Protein AF-A0A7V3RN85-F1 (afdb_monomer)

Sequence (65 aa):
MEETHDDRFVVYVRSRRDTHDPPEESEWPVVTCASYEEACRIREAHRRQARDCVIRYVGPSGGGD

Solvent-accessible surface area (backbone atoms only — not comparable to full-atom values): 4065 Å² total; per-residue (Å²): 133,84,77,74,70,67,48,30,25,34,28,26,37,37,69,87,73,62,101,80,64,79,87,72,76,58,63,42,80,75,47,76,29,80,39,64,69,59,39,50,54,50,42,52,62,40,44,76,70,74,35,49,64,47,79,43,78,47,37,94,78,75,67,86,133

Foldseek 3Di:
DPPPFQWKKWKWWFDPPDPPDPPPGPTDGDDIDNDPVVSVVVCVVVVVVVIHMDIDIDTPPPDDD

Radius of gyration: 14.2 Å; Cα contacts (8 Å, |Δi|>4): 96; chains: 1; bounding box: 32×35×37 Å

Mean predicted aligned error: 9.92 Å

Nearest PDB structures (foldseek):
  2wo3-assembly1_A  TM=3.425E-01  e=6.698E-01  Homo sapiens
  4l0p-assembly1_A  TM=3.274E-01  e=1.533E+00  Homo sapiens
  4lsx-assembly2_B  TM=4.090E-01  e=6.639E+00  Arabidopsis thaliana
  3hei-assembly6_K  TM=3.2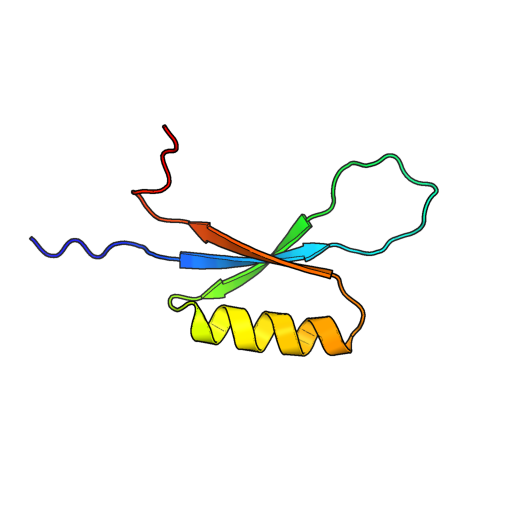08E-01  e=3.091E+00  Homo sapiens

Secondary structure (DSSP, 8-state):
-------EEEEEEE----TTS-----EEEEEEESSHHHHHHHHHHHHTTT-EEEEEEESTT----

Structure (mmCIF, N/CA/C/O backbone):
data_AF-A0A7V3RN85-F1
#
_entry.id   AF-A0A7V3RN85-F1
#
loop_
_atom_site.group_PDB
_atom_site.id
_atom_site.type_symbol
_atom_site.label_atom_id
_atom_site.label_alt_id
_atom_site.label_comp_id
_atom_site.label_asym_id
_atom_site.label_entity_id
_atom_site.label_seq_id
_atom_site.pdbx_PDB_ins_code
_atom_site.Cartn_x
_atom_site.Cartn_y
_atom_site.Cartn_z
_atom_site.occupancy
_atom_site.B_iso_or_equiv
_atom_site.auth_seq_id
_atom_site.auth_comp_id
_atom_site.auth_asym_id
_atom_site.auth_atom_id
_atom_site.pdbx_PDB_model_num
ATOM 1 N N . MET A 1 1 ? -15.458 17.035 15.318 1.00 41.19 1 MET A N 1
ATOM 2 C CA . MET A 1 1 ? -14.713 16.982 14.048 1.00 41.19 1 MET A CA 1
ATOM 3 C C . MET A 1 1 ? -13.876 15.729 14.124 1.00 41.19 1 MET A C 1
ATOM 5 O O . MET A 1 1 ? -12.829 15.742 14.750 1.00 41.19 1 MET A O 1
ATOM 9 N N . GLU A 1 2 ? -14.421 14.621 13.637 1.00 44.50 2 GLU A N 1
ATOM 10 C CA . GLU A 1 2 ? -13.641 13.408 13.418 1.00 44.50 2 GLU A CA 1
ATOM 11 C C . GLU A 1 2 ? -13.074 13.574 12.017 1.00 44.50 2 GLU A C 1
ATOM 13 O O . GLU A 1 2 ? -13.721 13.272 11.017 1.00 44.50 2 GLU A O 1
ATOM 18 N N . GLU A 1 3 ? -11.901 14.192 11.935 1.00 49.59 3 GLU A N 1
ATOM 19 C CA . GLU A 1 3 ? -11.067 14.006 10.764 1.00 49.59 3 GLU A CA 1
ATOM 20 C C . GLU A 1 3 ? -10.623 12.543 10.834 1.00 49.59 3 GLU A C 1
ATOM 22 O O . GLU A 1 3 ? -9.606 12.205 11.432 1.00 49.59 3 GLU A O 1
ATOM 27 N N . THR A 1 4 ? -11.436 11.634 10.297 1.00 52.69 4 THR A N 1
ATOM 28 C CA . THR A 1 4 ? -10.938 10.333 9.863 1.00 52.69 4 THR A CA 1
ATOM 29 C C . THR A 1 4 ? -10.023 10.641 8.692 1.00 52.69 4 THR A C 1
ATOM 31 O O . THR A 1 4 ? -10.451 10.609 7.537 1.00 52.69 4 THR A O 1
ATOM 34 N N . HIS A 1 5 ? -8.803 11.081 9.007 1.00 55.19 5 HIS A N 1
ATOM 35 C CA . HIS A 1 5 ? -7.730 11.188 8.043 1.00 55.19 5 HIS A CA 1
ATOM 36 C C . HIS A 1 5 ? -7.657 9.806 7.401 1.00 55.19 5 HIS A C 1
ATOM 38 O O . HIS A 1 5 ? -7.386 8.805 8.065 1.00 55.19 5 HIS A O 1
ATOM 44 N N . ASP A 1 6 ? -8.050 9.726 6.132 1.00 62.72 6 ASP A N 1
ATOM 45 C CA . ASP A 1 6 ? -8.012 8.499 5.343 1.00 62.72 6 ASP A CA 1
ATOM 46 C C . ASP A 1 6 ? -6.548 8.243 4.953 1.00 62.72 6 ASP A C 1
ATOM 48 O O . ASP A 1 6 ? -6.175 8.226 3.785 1.00 62.72 6 ASP A O 1
ATOM 52 N N . ASP A 1 7 ? -5.703 8.152 5.978 1.00 68.88 7 ASP A N 1
ATOM 53 C CA . ASP A 1 7 ? -4.265 7.979 5.936 1.00 68.88 7 ASP A CA 1
ATOM 54 C C . ASP A 1 7 ? -3.975 6.556 5.494 1.00 68.88 7 ASP A C 1
ATOM 56 O O . ASP A 1 7 ? -3.922 5.618 6.294 1.00 68.88 7 ASP A O 1
ATOM 60 N N . ARG A 1 8 ? -3.821 6.366 4.189 1.00 81.31 8 ARG A N 1
ATOM 61 C CA . ARG A 1 8 ? -3.564 5.049 3.628 1.00 81.31 8 ARG A CA 1
ATOM 62 C C . ARG A 1 8 ? -2.141 4.966 3.118 1.00 81.31 8 ARG A C 1
ATOM 64 O O . ARG A 1 8 ? -1.680 5.765 2.315 1.00 81.31 8 ARG A O 1
ATOM 71 N N . PHE A 1 9 ? -1.435 3.939 3.551 1.00 83.88 9 PHE A N 1
ATOM 72 C CA . PHE A 1 9 ? -0.125 3.578 3.045 1.00 83.88 9 PHE A CA 1
ATOM 73 C C . PHE A 1 9 ? -0.301 2.569 1.922 1.00 83.88 9 PHE A C 1
ATOM 75 O O . PHE A 1 9 ? -0.738 1.442 2.150 1.00 83.88 9 PHE A O 1
ATOM 82 N N . VAL A 1 10 ? 0.053 2.962 0.706 1.00 85.31 10 VAL A N 1
ATOM 83 C CA . VAL A 1 10 ? 0.031 2.078 -0.456 1.00 85.31 10 VAL A CA 1
ATOM 84 C C . VAL A 1 10 ? 1.440 1.548 -0.689 1.00 85.31 10 VAL A C 1
ATOM 86 O O . VAL A 1 10 ? 2.392 2.315 -0.854 1.00 85.31 10 VAL A O 1
ATOM 89 N N . VAL A 1 11 ? 1.589 0.226 -0.688 1.00 85.38 11 VAL A N 1
ATOM 90 C CA . VAL A 1 11 ? 2.845 -0.439 -1.043 1.00 85.38 11 VAL A CA 1
ATOM 91 C C . VAL A 1 11 ? 2.813 -0.757 -2.528 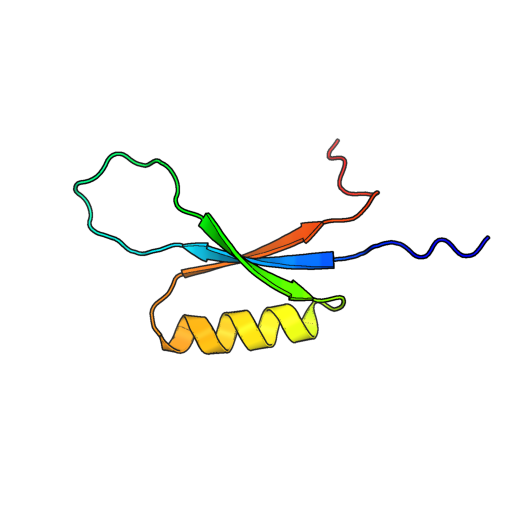1.00 85.38 11 VAL A C 1
ATOM 93 O O . VAL A 1 11 ? 1.959 -1.508 -2.998 1.00 85.38 11 VAL A O 1
ATOM 96 N N . TYR A 1 12 ? 3.774 -0.209 -3.253 1.00 83.69 12 TYR A N 1
ATOM 97 C CA . TYR A 1 12 ? 4.018 -0.477 -4.658 1.00 83.69 12 TYR A CA 1
ATOM 98 C C . TYR A 1 12 ? 5.146 -1.489 -4.793 1.00 83.69 12 TYR A C 1
ATOM 100 O O . TYR A 1 12 ? 6.141 -1.420 -4.067 1.00 83.69 12 TYR A O 1
ATOM 108 N N . VAL A 1 13 ? 5.019 -2.406 -5.748 1.00 81.44 13 VAL A N 1
ATOM 109 C CA . VAL A 1 13 ? 6.132 -3.261 -6.171 1.00 81.44 13 VAL A CA 1
ATOM 110 C C . VAL A 1 13 ? 6.593 -2.840 -7.552 1.00 81.44 13 VAL A C 1
ATOM 112 O O . VAL A 1 13 ? 5.791 -2.665 -8.470 1.00 81.44 13 VAL A O 1
ATOM 115 N N . ARG A 1 14 ? 7.906 -2.715 -7.702 1.00 75.38 14 ARG A N 1
ATOM 116 C CA . ARG A 1 14 ? 8.575 -2.565 -8.984 1.00 75.38 14 ARG A CA 1
ATOM 117 C C . ARG A 1 14 ? 8.900 -3.953 -9.504 1.00 75.38 14 ARG A C 1
ATOM 119 O O . ARG A 1 14 ? 9.642 -4.725 -8.886 1.00 75.38 14 ARG A O 1
ATOM 126 N N . SER A 1 15 ? 8.321 -4.285 -10.650 1.00 68.50 15 SER A N 1
ATOM 127 C CA . SER A 1 15 ? 8.714 -5.489 -11.371 1.00 68.50 15 SER A CA 1
ATOM 128 C C . SER A 1 15 ? 10.111 -5.257 -11.942 1.00 68.50 15 SER A C 1
ATOM 130 O O . SER A 1 15 ? 10.291 -4.383 -12.785 1.00 68.50 15 SER A O 1
ATOM 132 N N . ARG A 1 16 ? 11.116 -6.021 -11.495 1.00 63.41 16 ARG A N 1
ATOM 133 C CA . ARG A 1 16 ? 12.460 -6.039 -12.106 1.00 63.41 16 ARG A CA 1
ATOM 134 C C . ARG A 1 16 ? 12.437 -6.763 -13.458 1.00 63.41 16 ARG A C 1
ATOM 136 O O . ARG A 1 16 ? 13.225 -7.680 -13.673 1.00 63.41 16 ARG A O 1
ATOM 143 N N . ARG A 1 17 ? 11.488 -6.440 -14.337 1.00 55.41 17 ARG A N 1
ATOM 144 C CA . ARG A 1 17 ? 11.467 -7.058 -15.657 1.00 55.41 17 ARG A CA 1
ATOM 145 C C . ARG A 1 17 ? 12.482 -6.337 -16.528 1.00 55.41 17 ARG A C 1
ATOM 147 O O . ARG A 1 17 ? 12.302 -5.170 -16.834 1.00 55.41 17 ARG A O 1
ATOM 154 N N . ASP A 1 18 ? 13.562 -7.074 -16.758 1.00 53.97 18 ASP A N 1
ATOM 155 C CA . ASP A 1 18 ? 14.539 -7.031 -17.835 1.00 53.97 18 ASP A CA 1
ATOM 156 C C . ASP A 1 18 ? 14.770 -5.698 -18.552 1.00 53.97 18 ASP A C 1
ATOM 158 O O . ASP A 1 18 ? 13.883 -5.080 -19.124 1.00 53.97 18 ASP A O 1
ATOM 162 N N . THR A 1 19 ? 16.050 -5.343 -18.586 1.00 55.88 19 THR A N 1
ATOM 163 C CA . THR A 1 19 ? 16.742 -4.178 -19.154 1.00 55.88 19 THR A CA 1
ATOM 164 C C . THR A 1 19 ? 16.487 -3.862 -20.642 1.00 55.88 19 THR A C 1
ATOM 166 O O . THR A 1 19 ? 17.338 -3.235 -21.269 1.00 55.88 19 THR A O 1
ATOM 169 N N . HIS A 1 20 ? 15.375 -4.292 -21.241 1.00 56.22 20 HIS A N 1
ATOM 170 C CA . HIS A 1 20 ? 15.128 -4.189 -22.681 1.00 56.22 20 HIS A CA 1
ATOM 171 C C . HIS A 1 20 ? 13.735 -3.662 -23.081 1.00 56.22 20 HIS A C 1
ATOM 173 O O . HIS A 1 20 ? 13.501 -3.444 -24.269 1.00 56.22 20 HIS A O 1
ATOM 179 N N . ASP A 1 21 ? 12.827 -3.408 -22.136 1.00 50.88 21 ASP A N 1
ATOM 180 C CA . ASP A 1 21 ? 11.570 -2.697 -22.417 1.00 50.88 21 ASP A CA 1
ATOM 181 C C . ASP A 1 21 ? 11.695 -1.217 -22.003 1.00 50.88 21 ASP A C 1
ATOM 183 O O . ASP A 1 21 ? 12.412 -0.916 -21.039 1.00 50.88 21 ASP A O 1
ATOM 187 N N . PRO A 1 22 ? 11.069 -0.268 -22.730 1.00 52.53 22 PRO A N 1
ATOM 188 C CA . PRO A 1 22 ? 11.110 1.147 -22.376 1.00 52.53 22 PRO A CA 1
ATOM 189 C C . PRO A 1 22 ? 10.632 1.362 -20.928 1.00 52.53 22 PRO A C 1
ATOM 191 O O . PRO A 1 22 ? 9.783 0.613 -20.442 1.00 52.53 22 PRO A O 1
ATOM 194 N N . PRO A 1 23 ? 11.176 2.366 -20.215 1.00 54.41 23 PRO A N 1
ATOM 195 C CA . PRO A 1 23 ? 10.968 2.560 -18.785 1.00 54.41 23 PRO A CA 1
ATOM 196 C C . PRO A 1 23 ? 9.594 3.184 -18.513 1.00 54.41 23 PRO A C 1
ATOM 198 O O . PRO A 1 23 ? 9.491 4.258 -17.932 1.00 54.41 23 PRO A O 1
ATOM 201 N N . GLU A 1 24 ? 8.516 2.536 -18.936 1.00 51.28 24 GLU A N 1
ATOM 202 C CA . GLU A 1 24 ? 7.213 2.789 -18.338 1.00 51.28 24 GLU A CA 1
ATOM 203 C C . GLU A 1 24 ? 7.246 2.111 -16.971 1.00 51.28 24 GLU A C 1
ATOM 205 O O . GLU A 1 24 ? 7.023 0.907 -16.831 1.00 51.28 24 GLU A O 1
ATOM 210 N N . GLU A 1 25 ? 7.678 2.892 -15.979 1.00 56.25 25 GLU A N 1
ATOM 211 C CA . GLU A 1 25 ? 7.845 2.524 -14.579 1.00 56.25 25 GLU A CA 1
ATOM 212 C C . GLU A 1 25 ? 6.633 1.738 -14.081 1.00 56.25 25 GLU A C 1
ATOM 214 O O . GLU A 1 25 ? 5.616 2.275 -13.655 1.00 56.25 25 GLU A O 1
ATOM 219 N N . SER A 1 26 ? 6.749 0.419 -14.165 1.00 64.88 26 SER A N 1
ATOM 220 C CA . SER A 1 26 ? 5.701 -0.523 -13.810 1.00 64.88 26 SER A CA 1
ATOM 221 C C . SER A 1 26 ? 5.689 -0.704 -12.291 1.00 64.88 26 SER A C 1
ATOM 223 O O . SER A 1 26 ? 6.046 -1.760 -11.759 1.00 64.88 26 SER A O 1
ATOM 225 N N . GLU A 1 27 ? 5.357 0.379 -11.588 1.00 75.44 27 GLU A N 1
ATOM 226 C CA . GLU A 1 27 ? 5.016 0.402 -10.172 1.00 75.44 27 GLU A CA 1
ATOM 227 C C . GLU A 1 27 ? 3.549 0.010 -10.022 1.00 75.44 27 GLU A C 1
ATOM 229 O O . GLU A 1 27 ? 2.643 0.761 -10.377 1.00 75.44 27 GLU A O 1
ATOM 234 N N . TRP A 1 28 ? 3.306 -1.172 -9.466 1.00 77.50 28 TRP A N 1
ATOM 235 C CA . TRP A 1 28 ? 1.945 -1.664 -9.271 1.00 77.50 28 TRP A CA 1
ATOM 236 C C . TRP A 1 28 ? 1.581 -1.597 -7.790 1.00 77.50 28 TRP A C 1
ATOM 238 O O . TRP A 1 28 ? 2.350 -2.116 -6.972 1.00 77.50 28 TRP A O 1
ATOM 248 N N . PRO A 1 29 ? 0.440 -0.986 -7.418 1.00 82.06 29 PRO A N 1
ATOM 249 C CA . PRO A 1 29 ? -0.038 -1.025 -6.044 1.00 82.06 29 PRO A CA 1
ATOM 250 C C . PRO A 1 29 ? -0.406 -2.469 -5.696 1.00 82.06 29 PRO A C 1
ATOM 252 O O . PRO A 1 29 ? -1.222 -3.096 -6.369 1.00 82.06 29 PRO A O 1
ATOM 255 N N . VAL A 1 30 ? 0.221 -3.010 -4.656 1.00 78.94 30 VAL A N 1
ATOM 256 C CA . VAL A 1 30 ? -0.005 -4.391 -4.206 1.00 78.94 30 VAL A CA 1
ATOM 257 C C . VAL A 1 30 ? -0.945 -4.436 -3.022 1.00 78.94 30 VAL A C 1
ATOM 259 O O . VAL A 1 30 ? -1.778 -5.333 -2.930 1.00 78.94 30 VAL A O 1
ATOM 262 N N . VAL A 1 31 ? -0.814 -3.478 -2.109 1.00 83.62 31 VAL A N 1
ATOM 263 C CA . VAL A 1 31 ? -1.629 -3.441 -0.901 1.00 83.62 31 VAL A CA 1
ATOM 264 C C . VAL A 1 31 ? -1.786 -2.014 -0.403 1.00 83.62 31 VAL A C 1
ATOM 266 O O . VAL A 1 31 ? -0.878 -1.191 -0.532 1.00 83.62 31 VAL A O 1
ATOM 269 N N . THR A 1 32 ? -2.933 -1.756 0.209 1.00 85.44 32 THR A N 1
ATOM 270 C CA . THR A 1 32 ? -3.239 -0.509 0.898 1.00 85.44 32 THR A CA 1
ATOM 271 C C . THR A 1 32 ? -3.469 -0.830 2.367 1.00 85.44 32 THR A C 1
ATOM 273 O O . THR A 1 32 ? -4.306 -1.670 2.686 1.00 85.44 32 THR A O 1
ATOM 276 N N . CYS A 1 33 ? -2.718 -0.184 3.251 1.00 83.38 33 CYS A N 1
ATOM 277 C CA . CYS A 1 33 ? -2.743 -0.414 4.693 1.00 83.38 33 CYS A CA 1
ATOM 278 C C . CYS A 1 33 ? -3.094 0.890 5.411 1.00 83.38 33 CYS A C 1
ATOM 280 O O . CYS A 1 33 ? -2.686 1.957 4.967 1.00 83.38 33 CYS A O 1
ATOM 282 N N . ALA A 1 34 ? -3.771 0.820 6.554 1.00 79.94 34 ALA A N 1
ATOM 283 C CA . ALA A 1 34 ? -4.026 2.000 7.390 1.00 79.94 34 ALA A CA 1
ATOM 284 C C . ALA A 1 34 ? -2.825 2.369 8.288 1.00 79.94 34 ALA A C 1
ATOM 286 O O . ALA A 1 34 ? -2.863 3.345 9.028 1.00 79.94 34 ALA A O 1
ATOM 287 N N . SER A 1 35 ? -1.750 1.571 8.280 1.00 82.81 35 SER A N 1
ATOM 288 C CA . SER A 1 35 ? -0.595 1.774 9.159 1.00 82.81 35 SER A CA 1
ATOM 289 C C . SER A 1 35 ? 0.729 1.524 8.447 1.00 82.81 35 SER A C 1
ATOM 291 O O . SER A 1 35 ? 0.895 0.544 7.715 1.00 82.81 35 SER A O 1
ATOM 293 N N . TYR A 1 36 ? 1.705 2.391 8.718 1.00 81.62 36 TYR A N 1
ATOM 294 C CA . TYR A 1 36 ? 3.050 2.296 8.150 1.00 81.62 36 TYR A CA 1
ATOM 295 C C . TYR A 1 36 ? 3.781 1.011 8.566 1.00 81.62 36 TYR A C 1
ATOM 297 O O . TYR A 1 36 ? 4.503 0.419 7.765 1.00 81.62 36 TYR A O 1
ATOM 305 N N . GLU A 1 37 ? 3.573 0.540 9.799 1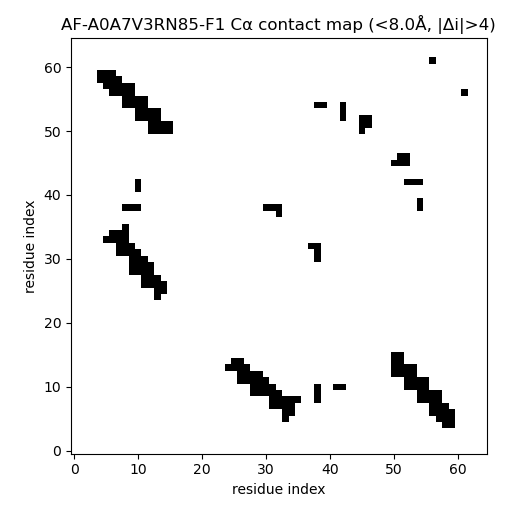.00 86.12 37 GLU A N 1
ATOM 306 C CA . GLU A 1 37 ? 4.167 -0.711 10.285 1.00 86.12 37 GLU A CA 1
ATOM 307 C C . GLU A 1 37 ? 3.750 -1.913 9.431 1.00 86.12 37 GLU A C 1
ATOM 309 O O . GLU A 1 37 ? 4.578 -2.759 9.088 1.00 86.12 37 GLU A O 1
ATOM 314 N N . GLU A 1 38 ? 2.480 -1.960 9.034 1.00 85.06 38 GLU A N 1
ATOM 315 C CA . GLU A 1 38 ? 1.937 -3.020 8.189 1.00 85.06 38 GLU A CA 1
ATOM 316 C C . GLU A 1 38 ? 2.522 -2.952 6.774 1.00 85.06 38 GLU A C 1
ATOM 318 O O . GLU A 1 38 ? 3.024 -3.952 6.252 1.00 85.06 38 GLU A O 1
ATOM 323 N N . ALA A 1 39 ? 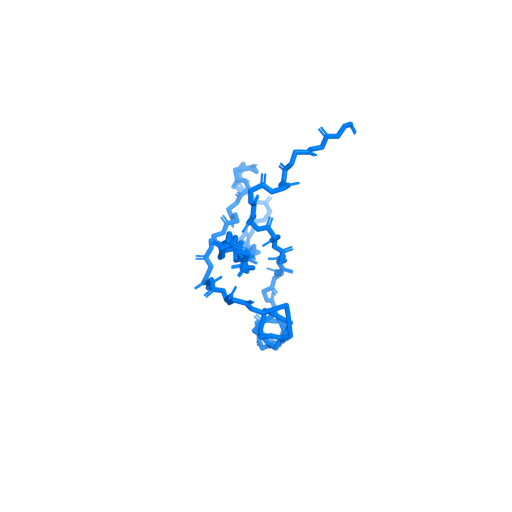2.601 -1.745 6.210 1.00 86.12 39 ALA A N 1
ATOM 324 C CA . ALA A 1 39 ? 3.277 -1.504 4.941 1.00 86.12 39 ALA A CA 1
ATOM 325 C C . ALA A 1 39 ? 4.760 -1.933 4.976 1.00 86.12 39 ALA A C 1
ATOM 327 O O . ALA A 1 39 ? 5.271 -2.505 4.009 1.00 86.12 39 ALA A O 1
ATOM 328 N N . CYS A 1 40 ? 5.454 -1.724 6.102 1.00 86.19 40 CYS A N 1
ATOM 329 C CA . CYS A 1 40 ? 6.845 -2.136 6.284 1.00 86.19 40 CYS A CA 1
ATOM 330 C C . CYS A 1 40 ? 7.004 -3.665 6.321 1.00 86.19 40 CYS A C 1
ATOM 332 O O . CYS A 1 40 ? 7.897 -4.197 5.653 1.00 86.19 40 CYS A O 1
ATOM 334 N N . ARG A 1 41 ? 6.116 -4.384 7.026 1.00 88.50 41 ARG A N 1
ATOM 335 C CA . ARG A 1 41 ? 6.113 -5.862 7.043 1.00 88.50 41 ARG A CA 1
ATOM 336 C C . ARG A 1 41 ? 5.924 -6.434 5.642 1.00 88.50 41 ARG A C 1
ATOM 338 O O . ARG A 1 41 ? 6.628 -7.364 5.252 1.00 88.50 41 ARG A O 1
ATOM 345 N N . ILE A 1 42 ? 5.012 -5.849 4.870 1.00 85.12 42 ILE A N 1
ATOM 346 C CA . ILE A 1 42 ? 4.711 -6.302 3.510 1.00 85.12 42 ILE A CA 1
ATOM 347 C C . ILE A 1 42 ? 5.892 -6.004 2.580 1.00 85.12 42 ILE A C 1
ATOM 349 O O . ILE A 1 42 ? 6.337 -6.890 1.847 1.00 85.12 42 ILE A O 1
ATOM 353 N N . ARG A 1 43 ? 6.498 -4.814 2.687 1.00 84.56 43 ARG A N 1
ATOM 354 C CA . ARG A 1 43 ? 7.747 -4.480 1.987 1.00 84.56 43 ARG A CA 1
ATOM 355 C C . ARG A 1 43 ? 8.852 -5.499 2.276 1.00 84.56 43 ARG A C 1
ATOM 357 O O . ARG A 1 43 ? 9.524 -5.944 1.350 1.00 84.56 43 ARG A O 1
ATOM 364 N N . GLU A 1 44 ? 9.051 -5.882 3.535 1.00 86.44 44 GLU A N 1
ATOM 365 C CA . GLU A 1 44 ? 10.074 -6.866 3.904 1.00 86.44 44 GLU A CA 1
ATOM 366 C C . GLU A 1 44 ? 9.770 -8.263 3.340 1.00 86.44 44 GLU A C 1
ATOM 368 O O . GLU A 1 44 ? 10.667 -8.924 2.806 1.00 86.44 44 GLU A O 1
ATOM 373 N N . ALA A 1 45 ? 8.504 -8.688 3.378 1.00 85.50 45 ALA A N 1
ATOM 374 C CA . ALA A 1 45 ? 8.066 -9.954 2.795 1.00 85.50 45 ALA A CA 1
ATOM 375 C C . ALA A 1 45 ? 8.333 -10.020 1.278 1.00 85.50 45 ALA A C 1
ATOM 377 O O . ALA A 1 45 ? 8.801 -11.046 0.777 1.00 85.50 45 ALA A O 1
ATOM 378 N N . HIS A 1 46 ? 8.105 -8.923 0.549 1.00 81.12 46 HIS A N 1
ATOM 379 C CA . HIS A 1 46 ? 8.388 -8.844 -0.888 1.00 81.12 46 HI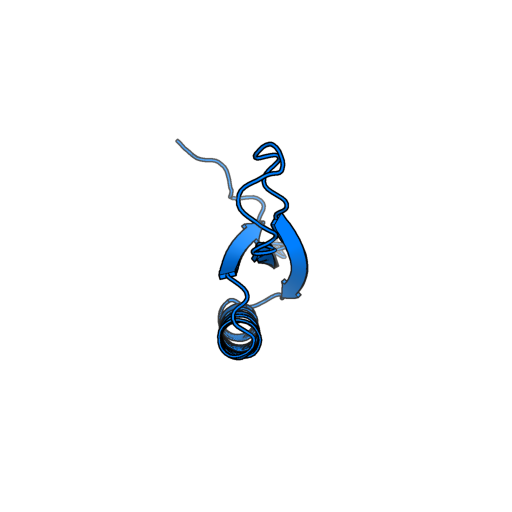S A CA 1
ATOM 380 C C . HIS A 1 46 ? 9.874 -8.632 -1.210 1.00 81.12 46 HIS A C 1
ATOM 382 O O . HIS A 1 46 ? 10.356 -9.162 -2.214 1.00 81.12 46 HIS A O 1
ATOM 388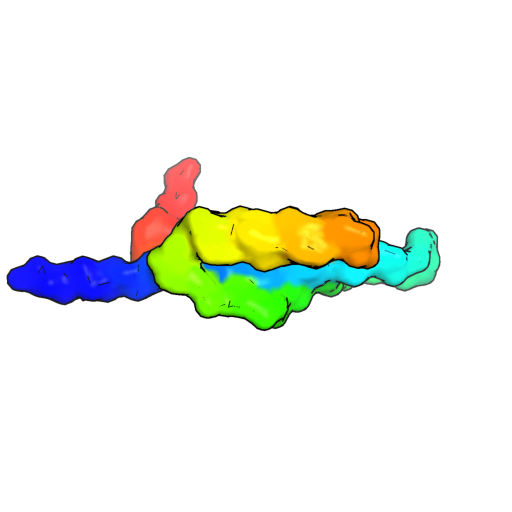 N N . ARG A 1 47 ? 10.637 -7.961 -0.335 1.00 78.31 47 ARG A N 1
ATOM 389 C CA . ARG A 1 47 ? 12.098 -7.829 -0.465 1.00 78.31 47 ARG A CA 1
ATOM 390 C C . ARG A 1 47 ? 12.787 -9.195 -0.468 1.00 78.31 47 ARG A C 1
ATOM 392 O O . ARG A 1 47 ? 13.721 -9.401 -1.241 1.00 78.31 47 ARG A O 1
ATOM 399 N N . ARG A 1 48 ? 12.302 -10.153 0.335 1.00 77.44 48 ARG A N 1
ATOM 400 C CA . ARG A 1 48 ? 12.790 -11.549 0.317 1.00 77.44 48 ARG A CA 1
ATOM 401 C C . ARG A 1 48 ? 12.564 -12.245 -1.029 1.00 77.44 48 ARG A C 1
ATOM 403 O O . ARG A 1 48 ? 13.320 -13.143 -1.373 1.00 77.44 48 ARG A O 1
ATOM 410 N N . GLN A 1 49 ? 11.571 -11.811 -1.804 1.00 73.44 49 GLN A N 1
ATOM 411 C CA . GLN A 1 49 ? 11.271 -12.328 -3.145 1.00 73.44 49 GLN A CA 1
ATOM 412 C C . GLN A 1 49 ? 12.026 -11.577 -4.256 1.00 73.44 49 GLN A C 1
ATOM 414 O O . GLN A 1 49 ? 11.642 -11.661 -5.421 1.00 73.44 49 GLN A O 1
ATOM 419 N N . ALA A 1 50 ? 13.067 -10.809 -3.904 1.00 68.88 50 ALA A N 1
ATOM 420 C CA . A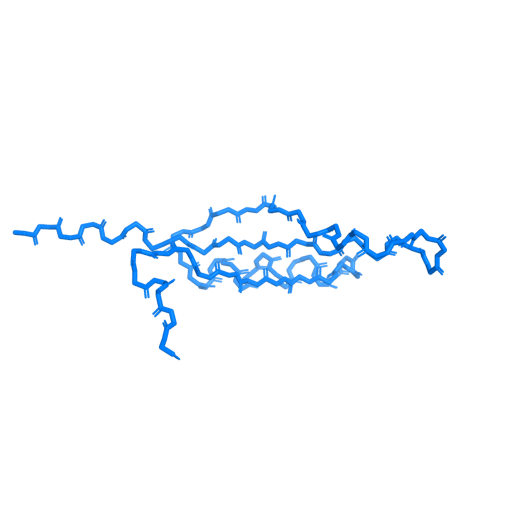LA A 1 50 ? 13.858 -9.980 -4.817 1.00 68.88 50 ALA A CA 1
ATOM 421 C C . ALA A 1 50 ? 13.042 -8.940 -5.618 1.00 68.88 50 ALA A C 1
ATOM 423 O O . ALA A 1 50 ? 13.506 -8.446 -6.649 1.00 68.88 50 ALA A O 1
ATOM 424 N N . ARG A 1 51 ? 11.844 -8.576 -5.139 1.00 73.25 51 ARG A N 1
ATOM 425 C CA . ARG A 1 51 ? 11.032 -7.491 -5.703 1.00 73.25 51 ARG A CA 1
ATOM 426 C C . ARG A 1 51 ? 11.386 -6.186 -5.004 1.00 73.25 51 ARG A C 1
ATOM 428 O O . ARG A 1 51 ? 11.426 -6.126 -3.775 1.00 73.25 51 ARG A O 1
ATOM 435 N N . ASP A 1 52 ? 11.653 -5.151 -5.787 1.00 79.25 52 ASP A N 1
ATOM 436 C CA . ASP A 1 52 ? 11.886 -3.811 -5.255 1.00 79.25 52 ASP A CA 1
ATOM 437 C C . ASP A 1 52 ? 10.533 -3.194 -4.871 1.00 79.25 52 ASP A C 1
ATOM 439 O O . ASP A 1 52 ? 9.544 -3.396 -5.574 1.00 79.25 52 ASP A O 1
ATOM 443 N N . CYS A 1 53 ? 10.444 -2.557 -3.703 1.00 81.12 53 CYS A N 1
ATOM 444 C CA . CYS A 1 53 ? 9.165 -2.187 -3.093 1.00 81.12 53 CYS A CA 1
ATOM 445 C C . CYS A 1 53 ? 9.231 -0.785 -2.483 1.00 81.12 53 CYS A C 1
ATOM 447 O O . CYS A 1 53 ? 10.136 -0.493 -1.697 1.00 81.12 53 CYS A O 1
ATOM 449 N N . VAL A 1 54 ? 8.230 0.043 -2.774 1.00 83.25 54 VAL A N 1
ATOM 450 C CA . VAL A 1 54 ? 8.133 1.443 -2.340 1.00 83.25 54 VAL A CA 1
ATOM 451 C C . VAL A 1 54 ? 6.846 1.631 -1.545 1.00 83.25 54 VAL A C 1
ATOM 453 O O . VAL A 1 54 ? 5.792 1.159 -1.951 1.00 83.25 54 VAL A O 1
ATOM 456 N N . ILE A 1 55 ? 6.911 2.315 -0.405 1.00 85.25 55 ILE A N 1
ATOM 457 C CA . ILE A 1 55 ? 5.724 2.665 0.387 1.00 85.25 55 ILE A CA 1
ATOM 458 C C . ILE A 1 55 ? 5.422 4.135 0.106 1.00 85.25 55 ILE A C 1
ATOM 460 O O . ILE A 1 55 ? 6.295 4.972 0.327 1.00 85.25 55 ILE A O 1
ATOM 464 N N . ARG A 1 56 ? 4.211 4.454 -0.358 1.00 84.12 56 ARG A N 1
ATOM 465 C CA . ARG A 1 56 ? 3.732 5.838 -0.466 1.00 84.12 56 ARG A CA 1
ATOM 466 C C . ARG A 1 56 ? 2.5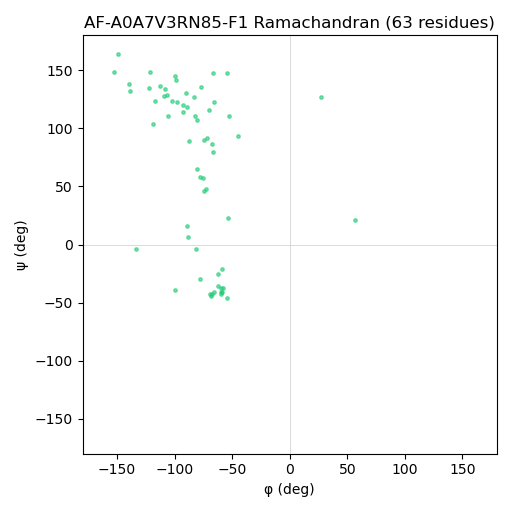99 6.067 0.514 1.00 84.12 56 ARG A C 1
ATOM 468 O O . ARG A 1 56 ? 1.701 5.240 0.646 1.00 84.12 56 ARG A O 1
ATOM 475 N N . TYR A 1 57 ? 2.657 7.201 1.190 1.00 79.44 57 TYR A N 1
ATOM 476 C CA . TYR A 1 57 ? 1.547 7.694 1.982 1.00 79.44 57 TYR A CA 1
ATOM 477 C C . TYR A 1 57 ? 0.574 8.428 1.056 1.00 79.44 57 TYR A C 1
ATOM 479 O O . TYR A 1 57 ? 0.975 9.295 0.280 1.00 79.44 57 TYR A O 1
ATOM 487 N N . VAL A 1 58 ? -0.689 8.035 1.121 1.00 75.56 58 VAL A N 1
ATOM 488 C CA . VAL A 1 58 ? -1.813 8.644 0.423 1.00 75.56 58 VAL A CA 1
ATOM 489 C C . VAL A 1 58 ? -2.754 9.134 1.508 1.00 75.56 58 VAL A C 1
ATOM 491 O O . VAL A 1 58 ? -3.439 8.346 2.150 1.00 75.56 58 VAL A O 1
ATOM 494 N N . GLY A 1 59 ? -2.745 10.440 1.729 1.00 70.25 59 GLY A N 1
ATOM 495 C CA . GLY A 1 59 ? -3.623 11.108 2.675 1.00 70.25 59 GLY A CA 1
ATOM 496 C C . GLY A 1 59 ? -3.938 12.521 2.190 1.00 70.25 59 GLY A C 1
ATOM 497 O O . GLY A 1 59 ? -3.251 13.033 1.298 1.00 70.25 59 GLY A O 1
ATOM 498 N N . PRO A 1 60 ? -4.971 13.164 2.756 1.00 63.47 60 PRO A N 1
ATOM 499 C CA . PRO A 1 60 ? -5.426 14.491 2.333 1.00 63.47 60 PRO A CA 1
ATOM 500 C C . PRO A 1 60 ? -4.337 15.571 2.451 1.00 63.47 60 PRO A C 1
ATOM 502 O O . PRO A 1 60 ? -4.390 16.574 1.746 1.00 63.47 60 PRO A O 1
ATOM 505 N N . SER A 1 61 ? -3.321 15.338 3.285 1.00 60.44 61 SER A N 1
ATOM 506 C CA . SER A 1 61 ? -2.182 16.236 3.513 1.00 60.44 61 SER A CA 1
ATOM 507 C C . SER A 1 61 ? -1.004 16.017 2.551 1.00 60.44 61 SER A C 1
ATOM 509 O O . SER A 1 61 ? 0.052 16.617 2.730 1.00 60.44 61 SER A O 1
ATOM 511 N N . GLY A 1 62 ? -1.146 15.164 1.530 1.00 53.47 62 GLY A N 1
ATOM 512 C CA . GLY A 1 62 ? -0.129 14.909 0.501 1.00 53.47 62 GLY A CA 1
ATOM 513 C C . GLY A 1 62 ? 0.021 16.044 -0.521 1.00 53.47 62 GLY A C 1
ATOM 514 O O . GLY A 1 62 ? 0.027 15.784 -1.720 1.00 53.47 62 GLY A O 1
ATOM 515 N N . GLY A 1 63 ? 0.089 17.295 -0.065 1.00 47.28 63 GLY A N 1
ATOM 516 C CA . GLY A 1 63 ? 0.437 18.460 -0.875 1.00 47.28 63 GLY A CA 1
ATOM 517 C C . GLY A 1 63 ? 1.851 18.903 -0.524 1.00 47.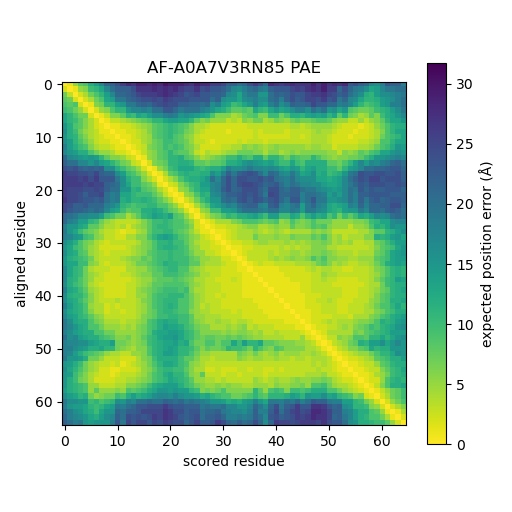28 63 GLY A C 1
ATOM 518 O O . GLY A 1 63 ? 2.090 19.350 0.594 1.00 47.28 63 GLY A O 1
ATOM 519 N N . GLY A 1 64 ? 2.790 18.724 -1.453 1.00 50.66 64 GLY A N 1
ATOM 520 C CA . GLY A 1 64 ? 4.119 19.323 -1.349 1.00 50.66 64 GLY A CA 1
ATOM 521 C C . GLY A 1 64 ? 4.049 20.848 -1.462 1.00 50.66 64 GLY A C 1
ATOM 522 O O . GLY A 1 64 ? 3.188 21.365 -2.176 1.00 50.66 64 GLY A O 1
ATOM 523 N N . ASP A 1 65 ? 4.957 21.524 -0.761 1.00 51.31 65 ASP A N 1
ATOM 524 C CA . ASP A 1 65 ? 5.419 22.885 -1.071 1.00 51.31 65 ASP A CA 1
ATOM 525 C C . ASP A 1 65 ? 6.749 22.777 -1.831 1.00 51.31 65 ASP A C 1
ATOM 527 O O . ASP A 1 65 ? 7.620 21.995 -1.368 1.00 51.31 65 ASP A O 1
#

pLDDT: mean 71.33, std 13.78, range [41.19, 88.5]